Protein AF-A0A5C6SKJ2-F1 (afdb_monomer)

Solvent-accessible surface area (backbone atoms only — not comparable to full-atom values): 3214 Å² total; per-residue (Å²): 109,71,48,73,44,97,87,72,48,77,42,74,76,51,57,62,39,88,48,87,92,36,44,95,85,38,56,33,44,82,54,99,61,33,36,36,28,87,85,79,69,48,71,47,68,67,79,86,126

Mean predicted aligned error: 6.53 Å

InterPro domains:
  IPR002906 Small ribosomal subunit protein eS31 [PF01599] (1-45)
  IPR002906 Small ribosomal subunit protein eS31 [SM01402] (1-43)
  IPR011332 Zinc-binding ribosomal protein [SSF57829] (1-48)
  IPR038582 Small ribosomal subunit protein eS31 eukaryotic superfamily [G3DSA:6.20.50.150] (1-48)

Foldseek 3Di:
DWDQDPVRDTDDPFDFDPDPVRDDPQGWDDDPQWTAGPPVRDIDGPPPD

Secondary structure (DSSP, 8-state):
-EEEPTTS-EEE-SPBP-STTS-TT-BPEE-SSEEE-TTT--EEE----

Sequence (49 aa):
YYKVDSDGKIERLRRECPSDTCGAGVFMAAMQDRQYCGRCHLTYVFDKQ

Nearest PDB structures (foldseek):
  8xp2-assembly1_Sf  TM=9.237E-01  e=5.623E-06  Homo sapiens
  8qoi-assembly1_Sf  TM=9.195E-01  e=6.001E-06  Homo sapiens
  7xny-assembly1_Sf  TM=9.109E-01  e=5.269E-06  Homo sapiens
  7mq8-assembly1_NT  TM=9.468E-01  e=9.458E-06  Homo sapiens
  7mqa-assembly1_NT  TM=9.535E-01  e=1.077E-05  Homo sapiens

pLDDT: mean 81.79, std 7.7, range [51.78, 89.94]

Organism: Fusarium oxysporum f. sp. cubense (NCBI:txid61366)

Radius of gyration: 12.74 Å; Cα contacts (8 Å, |Δi|>4): 71; chains: 1; bounding box: 27×19×37 Å

Structure (mmCIF, N/CA/C/O backbone):
data_AF-A0A5C6SKJ2-F1
#
_entry.id   AF-A0A5C6SKJ2-F1
#
loop_
_atom_site.group_PDB
_atom_site.id
_atom_site.type_symbol
_atom_site.label_atom_id
_atom_site.label_alt_id
_atom_site.label_comp_id
_atom_site.label_asym_id
_atom_site.label_entity_id
_atom_site.label_seq_id
_atom_site.pdbx_PDB_ins_code
_atom_site.Cartn_x
_atom_site.Cartn_y
_atom_site.Cartn_z
_atom_site.occupancy
_atom_site.B_iso_or_equiv
_atom_site.auth_seq_id
_atom_site.auth_comp_id
_atom_site.auth_asym_id
_atom_site.auth_atom_id
_atom_site.pdbx_PDB_model_num
ATOM 1 N N . TYR A 1 1 ? -1.736 1.282 8.393 1.00 62.56 1 TYR A N 1
ATOM 2 C CA . TYR A 1 1 ? -3.018 1.569 7.716 1.00 62.56 1 TYR A CA 1
ATOM 3 C C . TYR A 1 1 ? -4.126 0.884 8.499 1.00 62.56 1 TYR A C 1
ATOM 5 O O . TYR A 1 1 ? -4.710 -0.092 8.048 1.00 62.56 1 TYR A O 1
ATOM 13 N N . TYR A 1 2 ? -4.360 1.359 9.714 1.00 72.44 2 TYR A N 1
ATOM 14 C CA . TYR A 1 2 ? -5.351 0.781 10.609 1.00 72.44 2 TYR A CA 1
ATOM 15 C C . TYR A 1 2 ? -6.386 1.859 10.873 1.00 72.44 2 TYR A C 1
ATOM 17 O O . TYR A 1 2 ? -6.010 2.973 11.238 1.00 72.44 2 TYR A O 1
ATOM 25 N N . LYS A 1 3 ? -7.652 1.549 10.615 1.00 81.31 3 LYS A N 1
ATOM 26 C CA . LYS A 1 3 ? -8.762 2.384 11.055 1.00 81.31 3 LYS A CA 1
ATOM 27 C C . LYS A 1 3 ? -9.260 1.782 12.355 1.00 81.31 3 LYS A C 1
ATOM 29 O O . LYS A 1 3 ? -9.510 0.581 12.410 1.00 81.31 3 LYS A O 1
ATOM 34 N N . VAL A 1 4 ? -9.345 2.600 13.390 1.00 83.56 4 VAL A N 1
ATOM 35 C CA . VAL A 1 4 ? -9.983 2.196 14.639 1.00 83.56 4 VAL A CA 1
ATOM 36 C C . VAL A 1 4 ? -11.413 2.697 14.559 1.00 83.56 4 VAL A C 1
ATOM 38 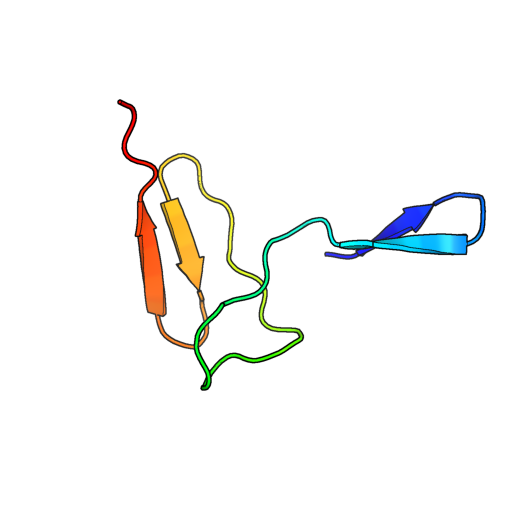O O . VAL A 1 4 ? -11.629 3.894 14.366 1.00 83.56 4 VAL A O 1
ATOM 41 N N . ASP A 1 5 ? -12.363 1.773 14.600 1.00 83.25 5 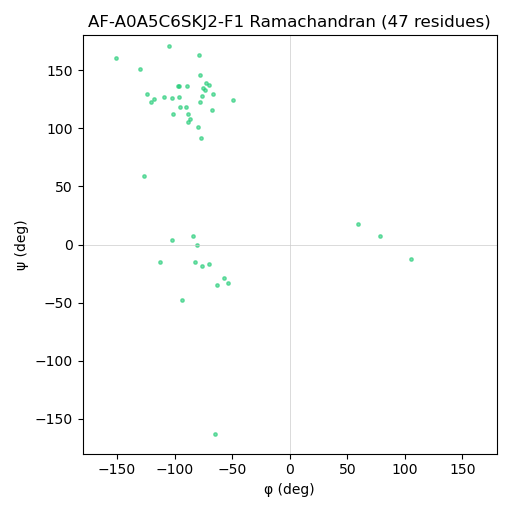ASP A N 1
ATOM 42 C CA . ASP A 1 5 ? -13.776 2.114 14.665 1.00 83.25 5 ASP A CA 1
ATOM 43 C C . ASP A 1 5 ? -14.170 2.510 16.095 1.00 83.25 5 ASP A C 1
ATOM 45 O O . ASP A 1 5 ? -13.465 2.211 17.062 1.00 83.25 5 ASP A O 1
ATOM 49 N N . SER A 1 6 ? -15.312 3.174 16.220 1.00 82.75 6 SER A N 1
ATOM 50 C CA . SER A 1 6 ? -15.886 3.703 17.465 1.00 82.75 6 SER A CA 1
ATOM 51 C C . SER A 1 6 ? -16.022 2.634 18.558 1.00 82.75 6 SER A C 1
ATOM 53 O O . SER A 1 6 ? -15.833 2.920 19.736 1.00 82.75 6 SER A O 1
ATOM 55 N N . ASP A 1 7 ? -16.279 1.387 18.150 1.00 86.44 7 ASP A N 1
ATOM 56 C CA . ASP A 1 7 ? -16.428 0.220 19.028 1.00 86.44 7 ASP A CA 1
ATOM 57 C C . ASP A 1 7 ? -15.086 -0.439 19.412 1.00 86.44 7 ASP A C 1
ATOM 59 O O . ASP A 1 7 ? -15.056 -1.535 19.972 1.00 86.44 7 ASP A O 1
ATOM 63 N N . GLY A 1 8 ? -13.952 0.176 19.058 1.00 82.56 8 GLY A N 1
ATOM 64 C CA . GLY A 1 8 ? -12.610 -0.345 19.339 1.00 82.56 8 GLY A CA 1
ATOM 65 C C . GLY A 1 8 ? -12.150 -1.463 18.398 1.00 82.56 8 GLY A C 1
ATOM 66 O O . GLY A 1 8 ? -11.091 -2.057 18.613 1.00 82.56 8 GLY A O 1
ATOM 67 N N . LYS A 1 9 ? -12.907 -1.758 17.333 1.00 84.50 9 LYS A N 1
ATOM 68 C CA . LYS A 1 9 ? -12.491 -2.712 16.297 1.00 84.50 9 LYS A CA 1
ATOM 69 C C . LYS A 1 9 ? -11.430 -2.090 15.396 1.00 84.50 9 LYS A C 1
ATOM 71 O O . LYS A 1 9 ? -11.561 -0.953 14.950 1.00 84.50 9 LYS A O 1
ATOM 76 N N . ILE A 1 10 ? -10.379 -2.856 15.117 1.00 81.31 10 ILE A N 1
ATOM 77 C CA . ILE A 1 10 ? -9.275 -2.422 14.261 1.00 81.31 10 ILE A CA 1
ATOM 78 C C . ILE A 1 10 ? -9.456 -3.040 12.877 1.00 81.31 10 ILE A C 1
ATOM 80 O O . ILE A 1 10 ? -9.298 -4.248 12.701 1.00 81.31 10 ILE A O 1
ATOM 84 N N . GLU A 1 11 ? -9.734 -2.203 11.885 1.00 81.31 11 GLU A N 1
ATOM 85 C CA . GLU A 1 11 ? -9.825 -2.609 10.486 1.00 81.31 11 GLU A CA 1
ATOM 86 C C . GLU A 1 11 ? -8.508 -2.350 9.750 1.00 81.31 11 GLU A C 1
ATOM 88 O O . GLU A 1 11 ? -7.881 -1.290 9.875 1.00 81.31 11 GLU A O 1
ATOM 93 N N . ARG A 1 12 ? -8.085 -3.328 8.943 1.00 81.88 12 ARG A N 1
ATOM 94 C CA . ARG A 1 12 ? -6.900 -3.216 8.086 1.00 81.88 12 ARG A CA 1
ATOM 95 C C . ARG A 1 12 ? -7.316 -2.625 6.745 1.00 81.88 12 ARG A C 1
ATOM 97 O O . ARG A 1 12 ? -8.010 -3.262 5.965 1.00 81.88 12 ARG A O 1
ATOM 104 N N . LEU A 1 13 ? -6.858 -1.410 6.467 1.00 82.25 13 LEU A N 1
ATOM 105 C CA . LEU A 1 13 ? -7.247 -0.649 5.273 1.00 82.25 13 LEU A CA 1
ATOM 106 C C . LEU A 1 13 ? -6.462 -1.033 4.004 1.00 82.25 13 LEU A C 1
ATOM 108 O O . LEU A 1 13 ? -6.818 -0.608 2.908 1.00 82.25 13 LEU A O 1
ATOM 112 N N . ARG A 1 14 ? -5.344 -1.755 4.134 1.00 82.75 14 ARG A N 1
ATOM 113 C CA . ARG A 1 14 ? -4.485 -2.154 3.008 1.00 82.75 14 ARG A CA 1
ATOM 114 C C . ARG A 1 14 ? -4.181 -3.642 3.066 1.00 82.75 14 ARG A C 1
ATOM 116 O O . ARG A 1 14 ? -4.109 -4.221 4.147 1.00 82.75 14 ARG A O 1
ATOM 123 N N . ARG A 1 15 ? -3.953 -4.230 1.891 1.00 83.06 15 ARG A N 1
ATOM 124 C CA . ARG A 1 15 ? -3.574 -5.636 1.737 1.00 83.06 15 ARG A CA 1
ATOM 125 C C . ARG A 1 15 ? -2.151 -5.871 2.244 1.00 83.06 15 ARG A C 1
ATOM 127 O O . ARG A 1 15 ? -1.252 -5.080 1.961 1.00 83.06 15 ARG A O 1
ATOM 134 N N . GLU A 1 16 ? -1.949 -6.967 2.962 1.00 85.56 16 GLU A N 1
ATOM 135 C CA . GLU A 1 16 ? -0.618 -7.442 3.351 1.00 85.56 16 GLU A CA 1
ATOM 136 C C . GLU A 1 16 ? 0.070 -8.150 2.180 1.00 85.56 16 GLU A C 1
ATOM 138 O O . GLU A 1 16 ? -0.581 -8.781 1.343 1.00 85.56 16 GLU A O 1
ATOM 143 N N . CYS A 1 17 ? 1.389 -8.008 2.087 1.00 83.31 17 CYS A N 1
ATOM 144 C CA . CYS A 1 17 ? 2.166 -8.676 1.055 1.00 83.31 17 CYS A CA 1
ATOM 145 C C . CYS A 1 17 ? 2.125 -10.201 1.284 1.00 83.31 17 CYS A C 1
ATOM 147 O O . CYS A 1 17 ? 2.404 -10.646 2.391 1.00 83.31 17 CYS A O 1
ATOM 149 N N . PRO A 1 18 ? 1.800 -11.019 0.264 1.00 81.44 18 PRO A N 1
ATOM 150 C CA . PRO A 1 18 ? 1.728 -12.475 0.415 1.00 81.44 18 PRO A CA 1
ATOM 151 C C . PRO A 1 18 ? 3.099 -13.170 0.361 1.00 81.44 18 PRO A C 1
ATOM 153 O O . PRO A 1 18 ? 3.160 -14.389 0.411 1.00 81.44 18 PRO A O 1
ATOM 156 N N . SER A 1 19 ? 4.192 -12.422 0.186 1.00 79.25 19 SER A N 1
ATOM 157 C CA . SER A 1 19 ? 5.537 -12.994 0.085 1.00 79.25 19 SER A CA 1
ATOM 158 C C . SER A 1 19 ? 6.012 -13.468 1.456 1.00 79.25 19 SER A C 1
ATOM 160 O O . SER A 1 19 ? 5.967 -12.686 2.403 1.00 79.25 19 SER A O 1
ATOM 162 N N . A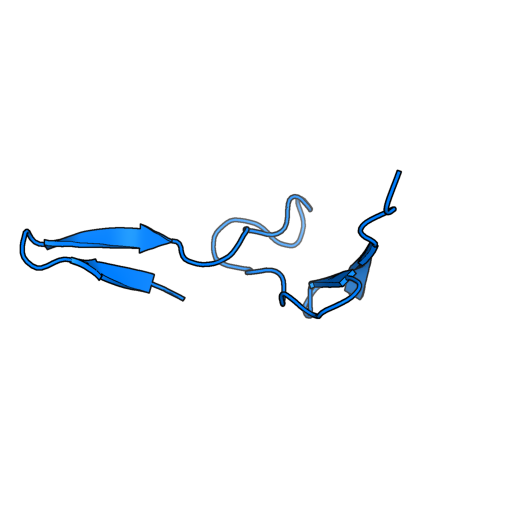SP A 1 20 ? 6.568 -14.678 1.552 1.00 77.75 20 ASP A N 1
ATOM 163 C CA . ASP A 1 20 ? 7.096 -15.239 2.812 1.00 77.75 20 ASP A CA 1
ATOM 164 C C . ASP A 1 20 ? 8.169 -14.342 3.455 1.00 77.75 20 ASP A C 1
ATOM 166 O O . ASP A 1 20 ? 8.319 -14.270 4.673 1.00 77.75 20 ASP A O 1
ATOM 170 N N . THR A 1 21 ? 8.890 -13.579 2.630 1.00 79.88 21 THR A N 1
ATOM 171 C CA . THR A 1 21 ? 9.893 -12.591 3.061 1.00 79.88 21 THR A CA 1
ATOM 172 C C . THR A 1 21 ? 9.297 -11.287 3.607 1.00 79.88 21 THR A C 1
ATOM 174 O O . THR A 1 21 ? 9.986 -10.508 4.269 1.00 79.88 21 THR A O 1
ATOM 177 N N . CYS A 1 22 ? 8.027 -11.016 3.308 1.00 76.00 22 CYS A N 1
ATOM 178 C CA . CYS A 1 22 ? 7.294 -9.799 3.639 1.00 76.00 22 CYS A CA 1
ATOM 179 C C . CYS A 1 22 ? 6.005 -10.169 4.371 1.00 76.00 22 CYS A C 1
ATOM 181 O O . CYS A 1 22 ? 4.918 -9.865 3.897 1.00 76.00 22 CYS A O 1
ATOM 183 N N . GLY A 1 23 ? 6.153 -10.857 5.503 1.00 72.44 23 GLY A N 1
ATOM 184 C CA . GLY A 1 23 ? 5.035 -11.329 6.314 1.00 72.44 23 GLY A CA 1
ATOM 185 C C . GLY A 1 23 ? 4.175 -10.225 6.946 1.00 72.44 23 GLY A C 1
ATOM 186 O O . GLY A 1 23 ? 4.219 -9.046 6.572 1.00 72.44 23 GLY A O 1
ATOM 187 N N . ALA A 1 24 ? 3.389 -10.636 7.945 1.00 72.81 24 ALA A N 1
ATOM 188 C CA . ALA A 1 24 ? 2.381 -9.808 8.603 1.00 72.81 24 ALA A CA 1
ATOM 189 C C . ALA A 1 24 ? 2.933 -8.435 9.034 1.00 72.81 24 ALA A C 1
ATOM 191 O O . ALA A 1 24 ? 3.923 -8.335 9.759 1.00 72.81 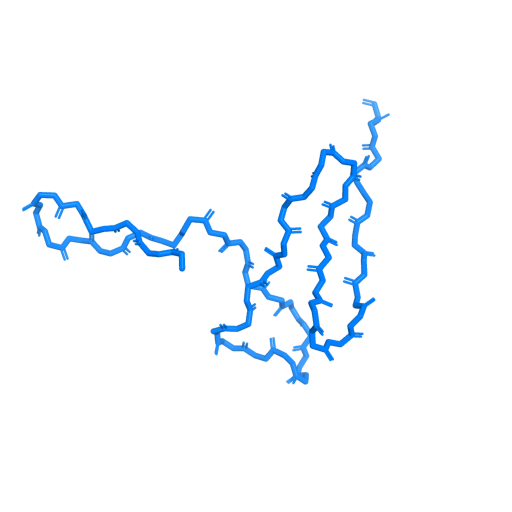24 ALA A O 1
ATOM 192 N N . GLY A 1 25 ? 2.278 -7.369 8.567 1.00 78.56 25 GLY A N 1
ATOM 193 C CA . GLY A 1 25 ? 2.658 -5.975 8.828 1.00 78.56 25 GLY A CA 1
ATOM 194 C C . GLY A 1 25 ? 3.322 -5.243 7.655 1.00 78.56 25 GLY A C 1
ATOM 195 O O . GLY A 1 25 ? 3.405 -4.013 7.690 1.00 78.56 25 GLY A O 1
ATOM 196 N N . VAL A 1 26 ? 3.736 -5.943 6.590 1.00 85.12 26 VAL A N 1
ATOM 197 C CA . VAL A 1 26 ? 4.167 -5.299 5.338 1.00 85.12 26 VAL A CA 1
ATOM 198 C C . VAL A 1 26 ? 2.956 -5.088 4.437 1.00 85.12 26 VAL A C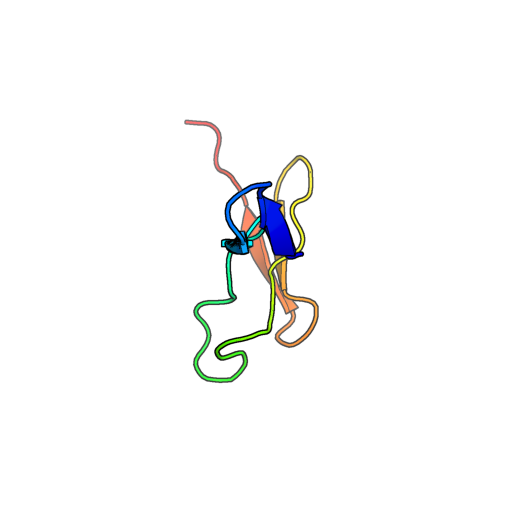 1
ATOM 200 O O . VAL A 1 26 ? 2.440 -6.018 3.823 1.00 85.12 26 VAL A O 1
ATOM 203 N N . PHE A 1 27 ? 2.501 -3.843 4.340 1.00 86.00 27 PHE A N 1
ATOM 204 C CA . PHE A 1 27 ? 1.357 -3.483 3.507 1.00 86.00 27 PHE A CA 1
ATOM 205 C C . PHE A 1 27 ? 1.785 -3.135 2.084 1.00 86.00 27 PHE A C 1
ATOM 207 O O . PHE A 1 27 ? 2.733 -2.376 1.877 1.00 86.00 27 PHE A O 1
ATOM 214 N N . MET A 1 28 ? 1.041 -3.635 1.101 1.00 87.81 28 MET A N 1
ATOM 215 C CA . MET A 1 28 ? 1.194 -3.216 -0.287 1.00 87.81 28 MET A CA 1
ATOM 216 C C . MET A 1 28 ? 0.638 -1.798 -0.474 1.00 87.81 28 MET A C 1
ATOM 218 O O . MET A 1 28 ? -0.394 -1.424 0.091 1.00 87.81 28 MET A O 1
ATOM 222 N N . ALA A 1 29 ? 1.350 -0.982 -1.246 1.00 88.19 29 ALA A N 1
ATOM 223 C CA . ALA A 1 29 ? 0.923 0.343 -1.654 1.00 88.19 29 ALA A CA 1
ATOM 224 C C . ALA A 1 29 ? -0.102 0.225 -2.783 1.00 88.19 29 ALA A C 1
ATOM 226 O O . ALA A 1 29 ? 0.204 -0.335 -3.832 1.00 88.19 29 ALA A O 1
ATOM 227 N N . ALA A 1 30 ? -1.288 0.792 -2.567 1.00 87.38 30 ALA A N 1
ATOM 228 C CA . ALA A 1 30 ? -2.341 0.853 -3.567 1.00 87.38 30 ALA A CA 1
ATOM 229 C C . ALA A 1 30 ? -2.168 2.086 -4.4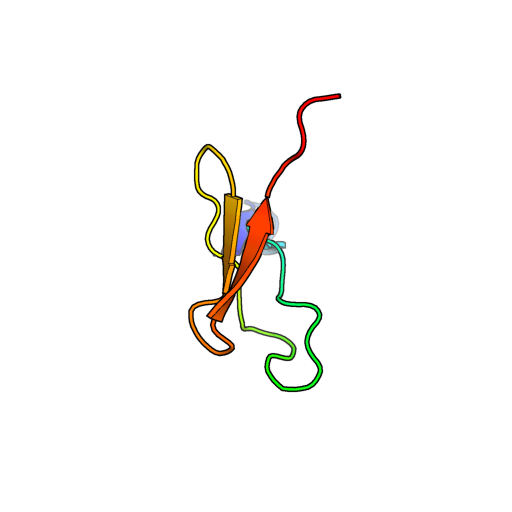56 1.00 87.38 30 ALA A C 1
ATOM 231 O O . ALA A 1 30 ? -2.387 3.211 -4.009 1.00 87.38 30 ALA A O 1
ATOM 232 N N . MET A 1 31 ? -1.753 1.858 -5.698 1.00 87.25 31 MET A N 1
ATOM 233 C CA . MET A 1 31 ? -1.676 2.851 -6.768 1.00 87.25 31 MET A CA 1
ATOM 234 C C . MET A 1 31 ? -2.840 2.625 -7.747 1.00 87.25 31 MET A C 1
ATOM 236 O O . MET A 1 31 ? -3.570 1.640 -7.641 1.00 87.25 31 MET A O 1
ATOM 240 N N . GLN A 1 32 ? -3.046 3.555 -8.679 1.00 84.75 32 GLN A N 1
ATOM 241 C CA . GLN A 1 32 ? -4.205 3.543 -9.582 1.00 84.75 32 GLN A CA 1
ATOM 242 C C . GLN A 1 32 ? -4.247 2.315 -10.509 1.00 84.75 32 GLN A C 1
ATOM 244 O O . GLN A 1 32 ? -5.319 1.814 -10.831 1.00 84.75 32 GLN A O 1
ATOM 249 N N . ASP A 1 33 ? -3.083 1.843 -10.937 1.00 87.94 33 ASP A N 1
ATOM 250 C CA . ASP A 1 33 ? -2.876 0.769 -11.911 1.00 87.94 33 ASP A CA 1
ATOM 251 C C . ASP A 1 33 ? -2.258 -0.491 -11.286 1.00 87.94 33 ASP A C 1
ATOM 253 O O . ASP A 1 33 ? -2.277 -1.568 -11.883 1.00 87.94 33 ASP A O 1
ATOM 257 N N . ARG A 1 34 ? -1.706 -0.377 -10.074 1.00 88.19 34 ARG A N 1
ATOM 258 C CA . ARG A 1 34 ? -0.917 -1.442 -9.455 1.00 88.19 34 ARG A CA 1
ATOM 259 C C . ARG A 1 34 ? -0.964 -1.446 -7.934 1.00 88.19 34 ARG A C 1
ATOM 261 O O . ARG A 1 34 ? -1.230 -0.443 -7.279 1.00 88.19 34 ARG A O 1
ATOM 268 N N . GLN A 1 35 ? -0.611 -2.587 -7.370 1.00 89.94 35 GLN A N 1
ATOM 269 C CA . GLN A 1 35 ? -0.244 -2.770 -5.977 1.00 89.94 35 GLN A CA 1
ATOM 270 C C . GLN A 1 35 ? 1.250 -3.047 -5.908 1.00 89.94 35 GLN A C 1
ATOM 272 O O . GLN A 1 35 ? 1.738 -3.965 -6.560 1.00 89.94 35 GLN A O 1
ATOM 277 N N . TYR A 1 36 ? 1.976 -2.285 -5.101 1.00 88.25 36 TYR A N 1
ATOM 278 C CA . TYR A 1 36 ? 3.430 -2.388 -5.015 1.00 88.25 36 TYR A CA 1
ATOM 279 C C . TYR A 1 36 ? 3.894 -2.650 -3.583 1.00 88.25 36 TYR A C 1
ATOM 281 O O . TYR A 1 36 ? 3.520 -1.932 -2.657 1.00 88.25 36 TYR A O 1
ATOM 289 N N . CYS A 1 37 ? 4.736 -3.660 -3.380 1.00 89.56 37 CYS A N 1
ATOM 290 C CA . CYS A 1 37 ? 5.403 -3.887 -2.105 1.00 89.56 37 CYS A CA 1
ATOM 291 C C . CYS A 1 37 ? 6.746 -3.154 -2.072 1.00 89.56 37 CYS A C 1
ATOM 293 O O . CYS A 1 37 ? 7.656 -3.484 -2.824 1.00 89.56 37 CYS A O 1
ATOM 295 N N . GLY A 1 38 ? 6.910 -2.211 -1.141 1.00 84.94 38 GLY A N 1
ATOM 296 C CA . GLY A 1 38 ? 8.166 -1.470 -0.986 1.00 84.94 38 GLY A CA 1
ATOM 297 C C . GLY A 1 38 ? 9.344 -2.286 -0.443 1.00 84.94 38 GLY A C 1
ATOM 298 O O . GLY A 1 38 ? 10.475 -1.835 -0.570 1.00 84.94 38 GLY A O 1
ATOM 299 N N . ARG A 1 39 ? 9.099 -3.462 0.159 1.00 85.69 39 ARG A N 1
ATOM 300 C CA . ARG A 1 39 ? 10.142 -4.286 0.799 1.00 85.69 39 ARG A CA 1
ATOM 301 C C . ARG A 1 39 ? 10.730 -5.346 -0.130 1.00 85.69 39 ARG A C 1
ATOM 303 O O . ARG A 1 39 ? 11.942 -5.486 -0.184 1.00 85.69 39 ARG A O 1
ATOM 310 N N . CYS A 1 40 ? 9.888 -6.099 -0.836 1.00 88.75 40 CYS A N 1
ATOM 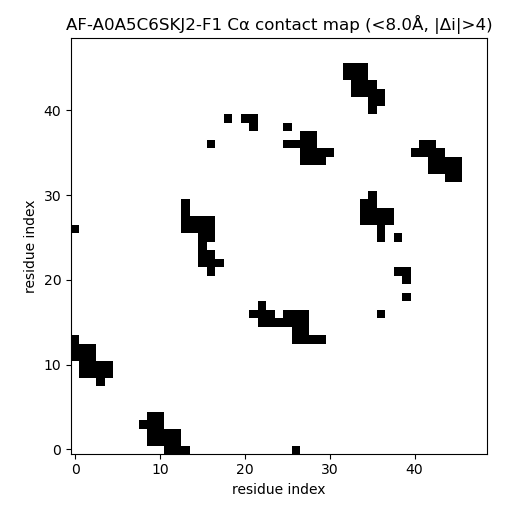311 C CA . CYS A 1 40 ? 10.335 -7.107 -1.807 1.00 88.75 40 CYS A CA 1
ATOM 312 C C . CYS A 1 40 ? 10.230 -6.643 -3.264 1.00 88.75 40 CYS A C 1
ATOM 314 O O . CYS A 1 40 ? 10.477 -7.438 -4.163 1.00 88.75 40 CYS A O 1
ATOM 316 N N . HIS A 1 41 ? 9.839 -5.387 -3.506 1.00 86.69 41 HIS A N 1
ATOM 317 C CA . HIS A 1 41 ? 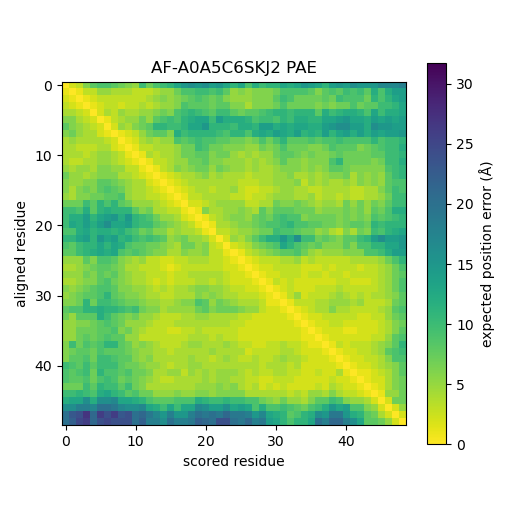9.660 -4.804 -4.843 1.00 86.69 41 HIS A CA 1
ATOM 318 C C . HIS A 1 41 ? 8.625 -5.525 -5.729 1.00 86.69 41 HIS A C 1
ATOM 320 O O . HIS A 1 41 ? 8.574 -5.335 -6.943 1.00 86.69 41 HIS A O 1
ATOM 326 N N . LEU A 1 42 ? 7.762 -6.338 -5.117 1.00 86.75 42 LEU A N 1
ATOM 327 C CA . LEU A 1 42 ? 6.764 -7.149 -5.806 1.00 86.75 42 LEU A CA 1
ATOM 328 C C . LEU A 1 42 ? 5.602 -6.263 -6.263 1.00 86.75 42 LEU A C 1
ATOM 330 O O . LEU A 1 42 ? 5.038 -5.509 -5.467 1.00 86.75 42 LEU A O 1
ATOM 334 N N . THR A 1 43 ? 5.254 -6.353 -7.544 1.00 88.56 43 THR A N 1
ATOM 335 C CA . THR A 1 43 ? 4.225 -5.518 -8.168 1.00 88.56 43 THR A CA 1
ATOM 336 C C . THR A 1 43 ? 3.111 -6.397 -8.723 1.00 88.56 43 THR A C 1
ATOM 338 O O . THR A 1 43 ? 3.373 -7.251 -9.562 1.00 88.56 43 THR A O 1
ATOM 341 N N . TYR A 1 44 ? 1.874 -6.179 -8.279 1.00 86.81 44 TYR A N 1
ATOM 342 C CA . TYR A 1 44 ? 0.676 -6.727 -8.916 1.00 86.81 44 TYR A CA 1
ATOM 343 C C . TYR A 1 44 ? 0.013 -5.632 -9.734 1.00 86.81 44 TYR A C 1
ATOM 345 O O . TYR A 1 44 ? -0.280 -4.567 -9.204 1.00 86.81 44 TYR A O 1
ATOM 353 N N . VAL A 1 45 ? -0.241 -5.883 -11.009 1.00 87.81 45 VAL A N 1
ATOM 354 C CA . VAL A 1 45 ? -0.984 -4.962 -11.872 1.00 87.81 45 VAL A CA 1
ATOM 355 C C . VAL A 1 45 ? -2.432 -5.431 -11.902 1.00 87.81 45 VAL A C 1
ATOM 357 O O . VAL A 1 45 ? -2.689 -6.634 -11.970 1.00 87.81 45 VAL A O 1
ATOM 360 N N . PHE A 1 46 ? -3.380 -4.505 -11.786 1.00 80.44 46 PHE A N 1
ATOM 361 C CA . PHE A 1 46 ? -4.786 -4.852 -11.955 1.00 80.44 46 PHE A CA 1
ATOM 362 C C . PHE A 1 46 ? -5.074 -4.933 -13.449 1.00 80.44 46 PHE A C 1
ATOM 364 O O . PHE A 1 46 ? -5.224 -3.902 -14.102 1.00 80.44 46 PHE A O 1
ATOM 371 N N . ASP A 1 47 ? -5.122 -6.147 -13.991 1.00 69.81 47 ASP A N 1
ATOM 372 C CA . ASP A 1 47 ? -5.603 -6.341 -15.353 1.00 69.81 47 ASP A CA 1
ATOM 373 C C . ASP A 1 47 ? -7.100 -6.005 -15.377 1.00 69.81 47 ASP A C 1
ATOM 375 O O . ASP A 1 47 ? -7.905 -6.616 -14.665 1.00 69.81 47 ASP A O 1
ATOM 379 N N . LYS A 1 48 ? -7.464 -4.957 -16.120 1.00 60.53 48 LYS A N 1
ATOM 380 C CA . LYS A 1 48 ? -8.865 -4.630 -16.391 1.00 60.53 48 LYS A CA 1
ATOM 381 C C . LYS A 1 48 ? -9.336 -5.599 -17.469 1.00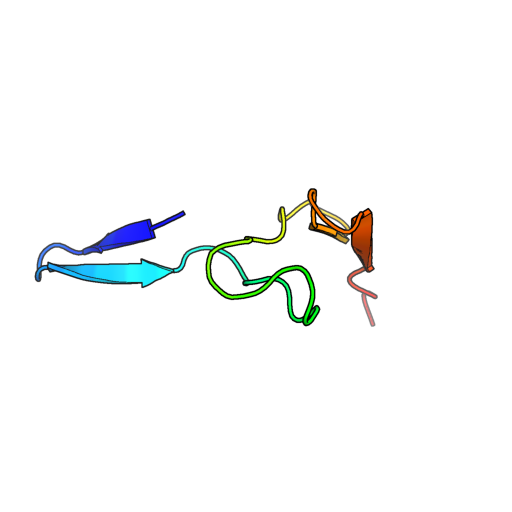 60.53 48 LYS A C 1
ATOM 383 O O . LYS A 1 48 ? -9.141 -5.317 -18.648 1.00 60.53 48 LYS A O 1
ATOM 388 N N . GLN A 1 49 ? -9.898 -6.732 -17.057 1.00 51.78 49 GLN A N 1
ATOM 389 C CA . GLN A 1 49 ? -10.667 -7.583 -17.963 1.00 51.78 49 GLN A CA 1
ATOM 390 C C . GLN A 1 49 ? -12.012 -6.936 -18.297 1.00 51.78 49 GLN A C 1
ATOM 392 O O . GLN A 1 49 ? -12.624 -6.345 -17.375 1.00 51.78 49 GLN A O 1
#